Protein AF-A0AAU8LYC3-F1 (afdb_monomer)

Mean predicted aligned error: 10.19 Å

Radius of gyration: 18.53 Å; Cα contacts (8 Å, |Δi|>4): 160; chains: 1; bounding box: 48×52×51 Å

pLDDT: mean 82.6, std 19.79, range [36.53, 98.25]

Foldseek 3Di:
DDDDDDDDPPPPDPPPPDPVPDDQQAQKKKWFDFDPDDATFIFGRWDWDQDPNFIKIKHAGDCLSDPVSPRHRHIDIDGPVGTPDMDMGNHPVSVVVVSVVVVVVVVPPPD

Structure (mmCIF, N/CA/C/O backbone):
data_AF-A0AAU8LYC3-F1
#
_entry.id   AF-A0AAU8LYC3-F1
#
loop_
_atom_site.group_PDB
_atom_site.id
_atom_site.type_symbol
_atom_site.label_atom_id
_atom_site.label_alt_id
_atom_site.label_comp_id
_atom_site.label_asym_id
_atom_site.label_entity_id
_atom_site.label_seq_id
_atom_site.pdbx_PDB_ins_code
_atom_site.Cartn_x
_atom_site.Cartn_y
_atom_site.Cartn_z
_atom_site.occupancy
_atom_site.B_iso_or_equiv
_atom_site.auth_seq_id
_atom_site.auth_comp_id
_atom_site.auth_asym_id
_atom_site.auth_atom_id
_atom_site.pdbx_PDB_model_num
ATOM 1 N N . MET A 1 1 ? -34.270 -41.226 -0.158 1.00 43.16 1 MET A N 1
ATOM 2 C CA . MET A 1 1 ? -34.280 -40.178 0.883 1.00 43.16 1 MET A CA 1
ATOM 3 C C . MET A 1 1 ? -32.883 -40.115 1.464 1.00 43.16 1 MET A C 1
ATOM 5 O O . MET A 1 1 ? -32.517 -41.024 2.192 1.00 43.16 1 MET A O 1
ATOM 9 N N . ILE A 1 2 ? -32.088 -39.129 1.051 1.00 37.72 2 ILE A N 1
ATOM 10 C CA . ILE A 1 2 ? -30.784 -38.836 1.651 1.00 37.72 2 ILE A CA 1
ATOM 11 C C . ILE A 1 2 ? -30.885 -37.408 2.169 1.00 37.72 2 ILE A C 1
ATOM 13 O O . ILE A 1 2 ? -31.295 -36.502 1.445 1.00 37.72 2 ILE A O 1
ATOM 17 N N . ASP A 1 3 ? -30.619 -37.294 3.460 1.00 40.25 3 ASP A N 1
ATOM 18 C CA . ASP A 1 3 ? -30.736 -36.111 4.293 1.00 40.25 3 ASP A CA 1
ATOM 19 C C . ASP A 1 3 ? -29.777 -35.017 3.801 1.00 40.25 3 ASP A C 1
ATOM 21 O O . ASP A 1 3 ? -28.563 -35.212 3.745 1.00 40.25 3 ASP A O 1
ATOM 25 N N . CYS A 1 4 ? -30.333 -33.882 3.376 1.00 36.53 4 CYS A N 1
ATOM 26 C CA . CYS A 1 4 ? -29.593 -32.719 2.895 1.00 36.53 4 CYS A CA 1
ATOM 27 C C . CYS A 1 4 ? -29.717 -31.610 3.943 1.00 36.53 4 CYS A C 1
ATOM 29 O O . C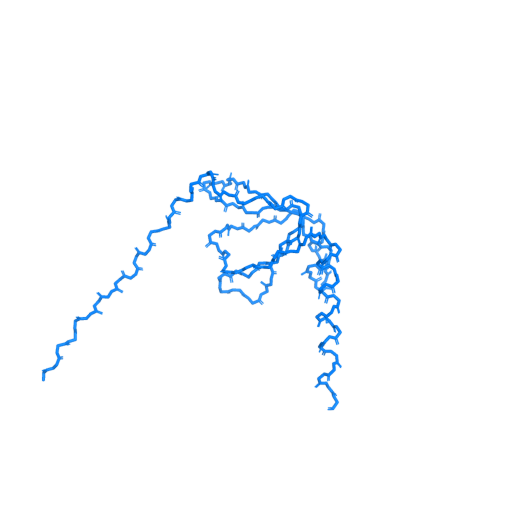YS A 1 4 ? -30.544 -30.705 3.834 1.00 36.53 4 CYS A O 1
ATOM 31 N N . GLN A 1 5 ? -28.920 -31.719 5.002 1.00 49.69 5 GLN A N 1
ATOM 32 C CA . GLN A 1 5 ? -28.807 -30.721 6.062 1.00 49.69 5 GLN A CA 1
ATOM 33 C C . GLN A 1 5 ? -27.329 -30.517 6.393 1.00 49.69 5 GLN A C 1
ATOM 35 O O . GLN A 1 5 ? -26.790 -31.118 7.313 1.00 49.69 5 GLN A O 1
ATOM 40 N N . LEU A 1 6 ? -26.669 -29.618 5.664 1.00 44.75 6 LEU A N 1
ATOM 41 C CA . LEU A 1 6 ? -25.525 -28.893 6.210 1.00 44.75 6 LEU A CA 1
ATOM 42 C C . LEU A 1 6 ? -25.544 -27.456 5.692 1.00 44.75 6 LEU A C 1
ATOM 44 O O . LEU A 1 6 ? -24.886 -27.074 4.730 1.00 44.75 6 LEU A O 1
ATOM 48 N N . LYS A 1 7 ? -26.349 -26.640 6.379 1.00 50.75 7 LYS A N 1
ATOM 49 C CA . LYS A 1 7 ? -26.149 -25.196 6.439 1.00 50.75 7 LYS A CA 1
ATOM 50 C C . LYS A 1 7 ? -24.893 -24.949 7.270 1.00 50.75 7 LYS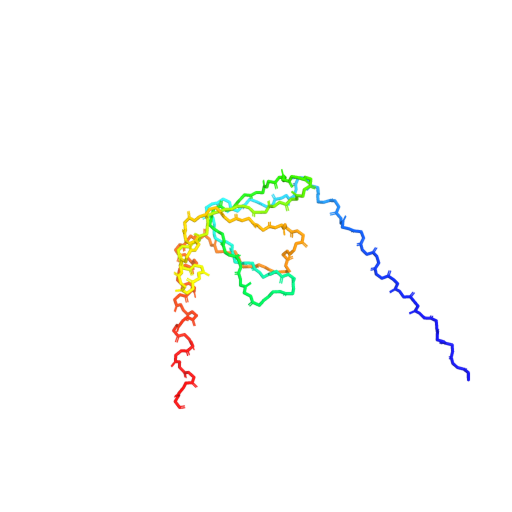 A C 1
ATOM 52 O O . LYS A 1 7 ? -24.916 -25.185 8.473 1.00 50.75 7 LYS A O 1
ATOM 57 N N . GLN A 1 8 ? -23.844 -24.402 6.670 1.00 48.66 8 GLN A N 1
ATOM 58 C CA . GLN A 1 8 ? -22.858 -23.633 7.425 1.00 48.66 8 GLN A CA 1
ATOM 59 C C . GLN A 1 8 ? -22.870 -22.206 6.894 1.00 48.66 8 GLN A C 1
ATOM 61 O O . GLN A 1 8 ? -22.342 -21.894 5.833 1.00 48.66 8 GLN A O 1
ATOM 66 N N . HIS A 1 9 ? -23.567 -21.347 7.636 1.00 40.66 9 HIS A N 1
ATOM 67 C CA . HIS A 1 9 ? -23.410 -19.906 7.538 1.00 40.66 9 HIS A CA 1
ATOM 68 C C . HIS A 1 9 ? -22.003 -19.559 8.034 1.00 40.66 9 HIS A C 1
ATOM 70 O O . HIS A 1 9 ? -21.771 -19.525 9.242 1.00 40.66 9 HIS A O 1
ATOM 76 N N . PHE A 1 10 ? -21.079 -19.259 7.125 1.00 44.75 10 PHE A N 1
ATOM 77 C CA . PHE A 1 10 ? -19.874 -18.511 7.471 1.00 44.75 10 PHE A CA 1
ATOM 78 C C . PHE A 1 10 ? -20.281 -17.066 7.789 1.00 44.75 10 PHE A C 1
ATOM 80 O O . PHE A 1 10 ? -20.297 -16.193 6.929 1.00 44.75 10 PHE A O 1
ATOM 87 N 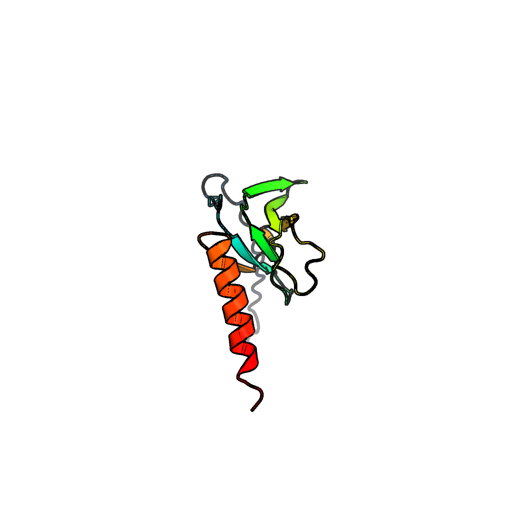N . LYS A 1 11 ? -20.658 -16.812 9.045 1.00 45.03 11 LYS A N 1
ATOM 88 C CA . LYS A 1 11 ? -20.653 -15.464 9.623 1.00 45.03 11 LYS A CA 1
ATOM 89 C C . LYS A 1 11 ? -19.357 -15.303 10.408 1.00 45.03 11 LYS A C 1
ATOM 91 O O . LYS A 1 11 ? -19.350 -15.383 11.632 1.00 45.03 11 LYS A O 1
ATOM 96 N N . GLY A 1 12 ? -18.254 -15.116 9.688 1.00 39.34 12 GLY A N 1
ATOM 97 C CA . GLY A 1 12 ? -17.044 -14.576 10.292 1.00 39.34 12 GLY A CA 1
ATOM 98 C C . GLY A 1 12 ? -17.323 -13.127 10.677 1.00 39.34 12 GLY A C 1
ATOM 99 O O . GLY A 1 12 ? -17.454 -12.273 9.808 1.00 39.34 12 GLY A O 1
ATOM 100 N N . SER A 1 13 ? -17.490 -12.852 11.971 1.00 50.06 13 SER A N 1
ATOM 101 C CA . SER A 1 13 ? -17.413 -11.479 12.476 1.00 50.06 13 SER A CA 1
ATOM 102 C C . SER A 1 13 ? -16.009 -10.953 12.172 1.00 50.06 13 SER A C 1
ATOM 104 O O . SER A 1 13 ? -15.058 -11.693 12.440 1.00 50.06 13 SER A O 1
ATOM 106 N N . PRO A 1 14 ? -15.834 -9.717 11.666 1.00 51.56 14 PRO A N 1
ATOM 107 C CA . PRO A 1 14 ? -14.503 -9.148 11.520 1.00 51.56 14 PRO A CA 1
ATOM 108 C C . PRO A 1 14 ? -13.853 -9.137 12.904 1.00 51.56 14 PRO A C 1
ATOM 110 O O . PRO A 1 14 ? -14.373 -8.540 13.853 1.00 51.56 14 PRO A O 1
ATOM 113 N N . SER A 1 15 ? -12.769 -9.897 13.055 1.00 55.25 15 SER A N 1
ATOM 114 C CA . SER A 1 15 ? -12.009 -9.947 14.295 1.00 55.25 15 SER A CA 1
ATOM 115 C C . SER A 1 15 ? -11.469 -8.551 14.567 1.00 55.25 15 SER A C 1
ATOM 117 O O . SER A 1 15 ? -10.776 -7.970 13.733 1.00 55.25 15 SER A O 1
A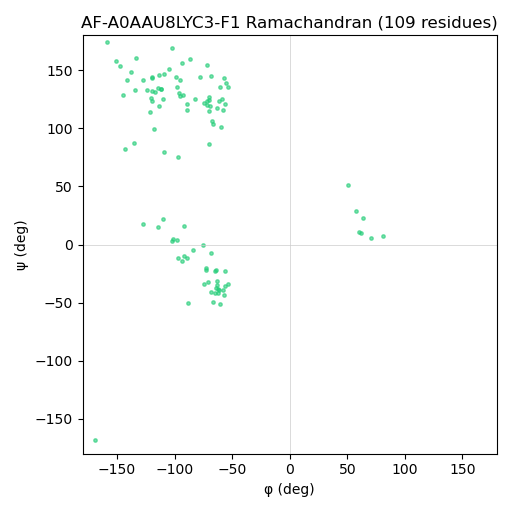TOM 119 N N . LYS A 1 16 ? -11.797 -8.007 15.737 1.00 52.56 16 LYS A N 1
ATOM 120 C CA . LYS A 1 16 ? -11.268 -6.737 16.229 1.00 52.56 16 LYS A CA 1
ATOM 121 C C . LYS A 1 16 ? -9.743 -6.882 16.330 1.00 52.56 16 LYS A C 1
ATOM 123 O O . LYS A 1 16 ? -9.263 -7.540 17.248 1.00 52.56 16 LYS A O 1
ATOM 128 N N . MET A 1 17 ? -9.000 -6.344 15.359 1.00 57.16 17 MET A N 1
ATOM 129 C CA . MET A 1 17 ? -7.534 -6.338 15.387 1.00 57.16 17 MET A CA 1
ATOM 130 C C . MET A 1 17 ? -7.079 -5.653 16.674 1.00 57.16 17 MET A C 1
ATOM 132 O O . MET A 1 17 ? -7.450 -4.508 16.949 1.00 57.16 17 MET A O 1
ATOM 136 N N . ASN A 1 18 ? -6.320 -6.379 17.490 1.00 57.53 18 ASN A N 1
ATOM 137 C CA . ASN A 1 18 ? -5.756 -5.837 18.712 1.00 57.53 18 ASN A CA 1
ATOM 138 C C . ASN A 1 18 ? -4.661 -4.838 18.307 1.00 57.53 18 ASN A C 1
ATOM 140 O O . ASN A 1 18 ? -3.799 -5.180 17.497 1.00 57.53 18 ASN A O 1
ATOM 144 N N . LYS A 1 19 ? -4.716 -3.599 18.817 1.00 55.53 19 LYS A N 1
ATOM 145 C CA . LYS A 1 19 ? -3.798 -2.514 18.409 1.00 55.53 19 LYS A CA 1
ATOM 146 C C . LYS A 1 19 ? -2.318 -2.876 18.600 1.00 55.53 19 LYS A C 1
ATOM 148 O O . LYS A 1 19 ? -1.476 -2.332 17.900 1.00 55.53 19 LYS A O 1
ATOM 153 N N . ASP A 1 20 ? -2.036 -3.830 19.482 1.00 60.19 20 ASP A N 1
ATOM 154 C CA . ASP A 1 20 ? -0.691 -4.275 19.853 1.00 60.19 20 ASP A CA 1
ATOM 155 C C . ASP A 1 20 ? 0.002 -5.165 18.797 1.00 60.19 20 ASP A C 1
ATOM 157 O O . ASP A 1 20 ? 1.134 -5.588 19.012 1.00 60.19 20 ASP A O 1
ATOM 161 N N . PHE A 1 21 ? -0.648 -5.460 17.661 1.00 71.88 21 PHE A N 1
ATOM 162 C CA . PHE A 1 21 ? -0.100 -6.327 16.601 1.00 71.88 21 PHE A CA 1
ATOM 163 C C . PHE A 1 21 ? -0.118 -5.698 15.203 1.00 71.88 21 PHE A C 1
ATOM 165 O O . PHE A 1 21 ? -0.023 -6.413 14.206 1.00 71.88 21 PHE A O 1
ATOM 172 N N . ILE A 1 22 ? -0.258 -4.375 15.102 1.00 82.19 22 ILE A N 1
ATOM 173 C CA . ILE A 1 22 ? -0.164 -3.712 13.801 1.00 82.19 22 ILE A CA 1
ATOM 174 C C . ILE A 1 22 ? 1.316 -3.676 13.378 1.00 82.19 22 ILE A C 1
ATOM 176 O O . ILE A 1 22 ? 2.137 -3.150 14.131 1.00 82.19 22 ILE A O 1
ATOM 180 N N . PRO A 1 23 ? 1.678 -4.246 12.214 1.00 87.06 23 PRO A N 1
ATOM 181 C CA . PRO A 1 23 ? 3.055 -4.233 11.743 1.00 87.06 23 PRO A CA 1
ATOM 182 C C . PRO A 1 23 ? 3.495 -2.815 11.365 1.00 87.06 23 PRO A C 1
ATOM 184 O O . PRO A 1 23 ? 2.710 -2.026 10.841 1.00 87.06 23 PRO A O 1
ATOM 187 N N . ASP A 1 24 ? 4.767 -2.512 11.614 1.00 92.31 24 ASP A N 1
ATOM 188 C CA . ASP A 1 24 ? 5.401 -1.273 11.171 1.00 92.31 24 ASP A CA 1
ATOM 189 C C . ASP A 1 24 ? 6.005 -1.467 9.775 1.00 92.31 24 ASP A C 1
ATOM 191 O O . ASP A 1 24 ? 6.858 -2.336 9.555 1.00 92.31 24 ASP A O 1
ATOM 195 N N . PHE A 1 25 ? 5.542 -0.657 8.829 1.00 96.12 25 PHE A N 1
ATOM 196 C CA . PHE A 1 25 ? 5.976 -0.671 7.438 1.00 96.12 25 PHE A CA 1
ATOM 197 C C . PHE A 1 25 ? 6.697 0.620 7.029 1.00 96.12 25 PHE A C 1
ATOM 199 O O . PHE A 1 25 ? 6.935 0.831 5.842 1.00 96.12 25 PHE A O 1
ATOM 206 N N . SER A 1 26 ? 7.110 1.444 7.993 1.00 96.31 26 SER A N 1
ATOM 207 C CA . SER A 1 26 ? 7.848 2.681 7.730 1.00 96.31 26 SER A CA 1
ATOM 208 C C . SER A 1 26 ? 9.089 2.427 6.856 1.00 96.31 26 SER A C 1
ATOM 210 O O . SER A 1 26 ? 9.831 1.457 7.054 1.00 96.31 26 SER A O 1
ATOM 212 N N . GLY A 1 27 ? 9.303 3.291 5.862 1.00 96.88 27 GLY A N 1
ATOM 213 C CA . GLY A 1 27 ? 10.384 3.224 4.873 1.00 96.88 27 GLY A CA 1
ATOM 214 C C . GLY A 1 27 ? 10.272 2.095 3.842 1.00 96.88 27 GLY A C 1
ATOM 215 O O . GLY A 1 27 ? 11.206 1.880 3.071 1.00 96.88 27 GLY A O 1
ATOM 216 N N . LYS A 1 28 ? 9.168 1.340 3.834 1.00 98.19 28 LYS A N 1
ATOM 217 C CA . LYS A 1 28 ? 8.930 0.223 2.907 1.00 98.19 28 LYS A CA 1
ATOM 218 C C . LYS A 1 28 ? 7.977 0.630 1.796 1.00 98.19 28 LYS A C 1
ATOM 220 O O . LYS A 1 28 ? 7.328 1.669 1.866 1.00 98.19 28 LYS A O 1
ATOM 225 N N . CYS A 1 29 ? 7.861 -0.225 0.788 1.00 98.00 29 CYS A N 1
ATOM 226 C CA . CYS A 1 29 ? 6.796 -0.129 -0.200 1.00 98.00 29 CYS A CA 1
ATOM 227 C C . CYS A 1 29 ? 5.933 -1.388 -0.118 1.00 98.00 29 CYS A C 1
ATOM 229 O O . CYS A 1 29 ? 6.466 -2.495 -0.085 1.00 98.00 29 CYS A O 1
ATOM 231 N N . ILE A 1 30 ? 4.617 -1.239 -0.055 1.00 97.94 30 ILE A N 1
ATOM 232 C CA . ILE A 1 30 ? 3.663 -2.349 -0.052 1.00 97.94 30 ILE A CA 1
ATOM 233 C C . ILE A 1 30 ? 2.875 -2.323 -1.356 1.00 97.94 30 ILE A C 1
ATOM 235 O O . ILE A 1 30 ? 2.413 -1.261 -1.761 1.00 97.94 30 ILE A O 1
ATOM 239 N N . SER A 1 31 ? 2.726 -3.482 -1.989 1.00 97.00 31 SER A N 1
ATOM 240 C CA . SER A 1 31 ? 1.810 -3.696 -3.108 1.00 97.00 31 SER A CA 1
ATOM 241 C C . SER A 1 31 ? 0.664 -4.578 -2.648 1.00 97.00 31 SER A C 1
ATOM 243 O O . SER A 1 31 ? 0.911 -5.640 -2.074 1.00 97.00 31 SER A O 1
ATOM 245 N N . MET A 1 32 ? -0.577 -4.123 -2.816 1.00 97.31 32 MET A N 1
ATOM 246 C CA . MET A 1 32 ? -1.758 -4.767 -2.233 1.00 97.31 32 MET A CA 1
ATOM 247 C C . MET A 1 32 ? -2.779 -5.132 -3.300 1.00 97.31 32 MET A C 1
ATOM 249 O O . MET A 1 32 ? -3.177 -4.283 -4.090 1.00 97.31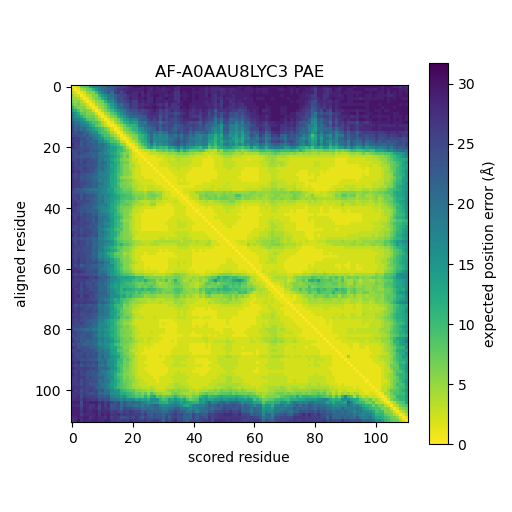 32 MET A O 1
ATOM 253 N N . MET A 1 33 ? -3.292 -6.358 -3.245 1.00 96.75 33 MET A N 1
ATOM 254 C CA . MET A 1 33 ? -4.469 -6.761 -4.010 1.00 96.75 33 MET A CA 1
ATOM 255 C C . MET A 1 33 ? -5.711 -6.643 -3.134 1.00 96.75 33 MET A C 1
ATOM 257 O O . MET A 1 33 ? -5.739 -7.152 -2.007 1.00 96.75 33 MET A O 1
ATOM 261 N N . LEU A 1 34 ? -6.753 -5.984 -3.641 1.00 96.25 34 LEU A N 1
ATOM 262 C CA . LEU A 1 34 ? -8.014 -5.843 -2.913 1.00 96.25 34 LEU A CA 1
ATOM 263 C C . LEU A 1 34 ? -9.004 -6.943 -3.295 1.00 96.25 34 LEU A C 1
ATOM 265 O O . LEU A 1 34 ? -8.944 -7.541 -4.369 1.00 96.25 34 LEU A O 1
ATOM 269 N N . ILE A 1 35 ? -9.936 -7.218 -2.387 1.00 95.62 35 ILE A N 1
ATOM 270 C CA . ILE A 1 35 ? -11.048 -8.135 -2.642 1.00 95.62 35 ILE A CA 1
ATOM 271 C C . ILE A 1 35 ? -11.856 -7.624 -3.848 1.00 95.62 35 ILE A C 1
ATOM 273 O O . ILE A 1 35 ? -12.350 -6.495 -3.827 1.00 95.62 35 ILE A O 1
ATOM 277 N N . ASP A 1 36 ? -12.028 -8.484 -4.852 1.00 93.06 36 ASP A N 1
ATOM 278 C CA . ASP A 1 36 ? -12.762 -8.226 -6.101 1.00 93.06 36 ASP A CA 1
ATOM 279 C C . ASP A 1 36 ? -12.164 -7.130 -7.008 1.00 93.06 36 ASP A C 1
ATOM 281 O O . ASP A 1 36 ? -12.876 -6.565 -7.836 1.00 93.06 36 ASP A O 1
ATOM 285 N N . GLU A 1 37 ? -10.867 -6.829 -6.879 1.00 90.75 37 GLU A N 1
ATOM 286 C CA . GLU A 1 37 ? -10.161 -5.894 -7.767 1.00 90.75 37 GLU A CA 1
ATOM 287 C C . GLU A 1 37 ? -9.006 -6.583 -8.505 1.00 90.75 37 GLU A C 1
ATOM 289 O O . GLU A 1 37 ? -8.336 -7.469 -7.970 1.00 90.75 37 GLU A O 1
ATOM 294 N N . GLU A 1 38 ? -8.790 -6.180 -9.759 1.00 87.75 38 GLU A N 1
ATOM 295 C CA . GLU A 1 38 ? -7.775 -6.765 -10.649 1.00 87.75 38 GLU A CA 1
ATOM 296 C C . GLU A 1 38 ? -6.439 -6.013 -10.619 1.00 87.75 38 GLU A C 1
ATOM 298 O O . GLU A 1 38 ? -5.430 -6.535 -11.088 1.00 87.75 38 GLU A O 1
ATOM 303 N N . HIS A 1 39 ? -6.416 -4.805 -10.055 1.00 89.06 39 HIS A N 1
ATOM 304 C CA . HIS A 1 39 ? -5.229 -3.957 -10.001 1.00 89.06 39 HIS A CA 1
ATOM 305 C C . HIS A 1 39 ? -4.671 -3.866 -8.584 1.00 89.06 39 HIS A C 1
ATOM 307 O O . HIS A 1 39 ? -5.422 -3.888 -7.602 1.00 89.06 39 HIS A O 1
ATOM 313 N N . SER A 1 40 ? -3.347 -3.751 -8.496 1.00 92.12 40 SER A N 1
ATOM 314 C CA . SER A 1 40 ? -2.664 -3.483 -7.241 1.00 92.12 40 SER A CA 1
ATOM 315 C C . SER A 1 40 ? -2.898 -2.047 -6.779 1.00 92.12 40 SER A C 1
ATOM 317 O O . SER A 1 40 ? -3.157 -1.135 -7.567 1.00 92.12 40 SER A O 1
ATOM 319 N N . HIS A 1 41 ? -2.790 -1.858 -5.468 1.00 95.19 41 HIS A N 1
ATOM 320 C CA . HIS A 1 41 ? -2.750 -0.560 -4.813 1.00 95.19 41 HIS A CA 1
ATOM 321 C C . HIS A 1 41 ? -1.454 -0.469 -4.028 1.00 95.19 41 HIS A C 1
ATOM 323 O O . HIS A 1 41 ? -1.255 -1.205 -3.057 1.00 95.19 41 HIS A O 1
ATOM 329 N N . ASP A 1 42 ? -0.580 0.432 -4.459 1.00 96.69 42 ASP A N 1
ATOM 330 C CA . ASP A 1 42 ? 0.800 0.475 -3.992 1.00 96.69 42 ASP A CA 1
ATOM 331 C C . ASP A 1 42 ? 1.051 1.727 -3.150 1.00 96.69 42 ASP A C 1
ATOM 333 O O . ASP A 1 42 ? 0.645 2.832 -3.519 1.00 96.69 42 ASP A O 1
ATOM 337 N N . LEU A 1 43 ? 1.710 1.560 -2.001 1.00 97.94 43 LEU A N 1
ATOM 338 C CA . LEU A 1 43 ? 2.019 2.645 -1.067 1.00 97.94 43 LEU A CA 1
ATOM 339 C C . LEU A 1 43 ? 3.471 2.562 -0.593 1.00 97.94 43 LEU A C 1
ATOM 341 O O . LEU A 1 43 ? 3.930 1.510 -0.150 1.00 97.94 43 LEU A O 1
ATOM 345 N N . HIS A 1 44 ? 4.164 3.693 -0.613 1.00 98.19 44 HIS A N 1
ATOM 346 C CA . HIS A 1 44 ? 5.465 3.912 0.003 1.00 98.19 44 HIS A CA 1
ATOM 347 C C . HIS A 1 44 ? 5.322 4.620 1.356 1.00 98.19 44 HIS A C 1
ATOM 349 O O . HIS A 1 44 ? 4.460 5.484 1.528 1.00 98.19 44 HIS A O 1
ATOM 355 N N . ASP A 1 45 ? 6.191 4.240 2.293 1.00 97.62 45 ASP A N 1
ATOM 356 C CA . ASP A 1 45 ? 6.207 4.680 3.689 1.00 97.62 45 ASP A CA 1
ATOM 357 C C . ASP A 1 45 ? 4.836 4.556 4.388 1.00 97.62 45 ASP A C 1
ATOM 359 O O . ASP A 1 45 ? 4.318 5.535 4.933 1.00 97.62 45 ASP A O 1
ATOM 363 N N . PRO A 1 46 ? 4.177 3.377 4.320 1.00 97.88 46 PRO A N 1
ATOM 364 C CA . PRO A 1 46 ? 2.817 3.271 4.796 1.00 97.88 46 PRO A CA 1
ATOM 365 C C . PRO A 1 46 ? 2.726 3.175 6.321 1.00 97.88 46 PRO A C 1
ATOM 367 O O . PRO A 1 46 ? 3.506 2.490 6.985 1.00 97.88 46 PRO A O 1
ATOM 370 N N . TYR A 1 47 ? 1.678 3.784 6.862 1.00 97.06 47 TYR A N 1
ATOM 371 C CA . TYR A 1 47 ? 1.308 3.732 8.268 1.00 97.06 47 TYR A CA 1
ATOM 372 C C . TYR A 1 47 ? -0.191 3.459 8.426 1.00 97.06 47 TYR A C 1
ATOM 374 O O . TYR A 1 47 ? -0.990 3.634 7.505 1.00 97.06 47 TYR A O 1
ATOM 382 N N . PHE A 1 48 ? -0.587 3.001 9.611 1.00 96.69 48 PHE A N 1
ATOM 383 C CA . PHE A 1 48 ? -1.979 2.672 9.905 1.00 96.69 48 PHE A CA 1
ATOM 384 C C . PHE A 1 48 ? -2.689 3.805 10.647 1.00 96.69 48 PHE A C 1
ATOM 386 O O . PHE A 1 48 ? -2.179 4.330 11.636 1.00 96.69 48 PHE A O 1
ATOM 393 N N . GLU A 1 49 ? -3.911 4.124 10.226 1.00 95.62 49 GLU A N 1
ATOM 394 C CA . GLU A 1 49 ? -4.723 5.192 10.810 1.00 95.62 49 GLU A CA 1
ATOM 395 C C . GLU A 1 49 ? -6.202 4.792 10.879 1.00 95.62 49 GLU A C 1
ATOM 397 O O . GLU A 1 49 ? -6.740 4.156 9.974 1.00 95.62 49 GLU A O 1
ATOM 402 N N . TYR A 1 50 ? -6.893 5.173 11.957 1.00 95.31 50 TYR A N 1
ATOM 403 C CA . TYR A 1 50 ? -8.347 5.026 12.035 1.00 95.31 50 TYR A CA 1
ATOM 404 C C . TYR A 1 50 ? -9.039 6.273 11.482 1.00 95.31 50 TYR A C 1
ATOM 406 O O . TYR A 1 50 ? -8.984 7.332 12.104 1.00 95.31 50 TYR A O 1
ATOM 414 N N . GLN A 1 51 ? -9.780 6.119 10.385 1.00 95.81 51 GLN A N 1
ATOM 415 C CA . GLN A 1 51 ? -10.592 7.176 9.780 1.00 95.81 51 GLN A CA 1
ATOM 416 C C . GLN A 1 51 ? -12.058 6.750 9.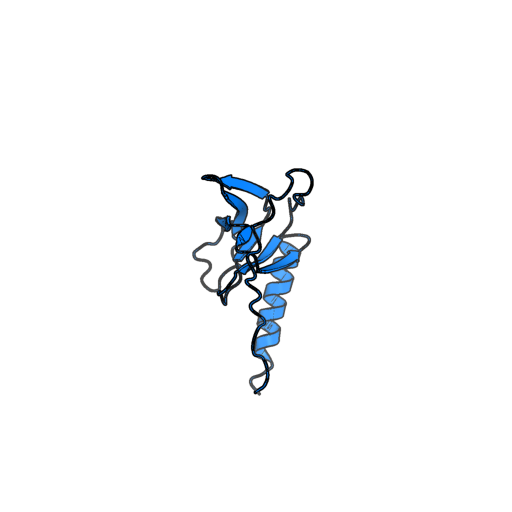745 1.00 95.81 51 GLN A C 1
ATOM 418 O O . GLN A 1 51 ? -12.398 5.664 9.276 1.00 95.81 51 GLN A O 1
ATOM 423 N N . GLY A 1 52 ? -12.946 7.576 10.303 1.00 94.19 52 GLY A N 1
ATOM 424 C CA . GLY A 1 52 ? -14.387 7.289 10.310 1.00 94.19 52 GLY A CA 1
ATOM 425 C C . GLY A 1 52 ? -14.768 5.958 10.978 1.00 94.19 52 GLY A C 1
ATOM 426 O O . GLY A 1 52 ? -15.751 5.337 10.588 1.00 94.19 52 GLY A O 1
ATOM 427 N N . GLY A 1 53 ? -13.983 5.487 11.955 1.00 93.94 53 GLY A N 1
ATOM 428 C CA . GLY A 1 53 ? -14.216 4.205 12.634 1.00 93.94 53 GLY A CA 1
ATOM 429 C C . GLY A 1 53 ? -13.707 2.970 11.882 1.00 93.94 53 GLY A C 1
ATOM 430 O O . GLY A 1 53 ? -13.951 1.851 12.331 1.00 93.94 53 GLY A O 1
ATOM 431 N N . ARG A 1 54 ? -12.975 3.154 10.779 1.00 95.94 54 ARG A N 1
ATOM 432 C CA . ARG A 1 54 ? -12.382 2.084 9.971 1.00 95.94 54 ARG A CA 1
ATOM 433 C C . ARG A 1 54 ? -10.862 2.226 9.933 1.00 95.94 54 ARG A C 1
ATOM 435 O O . ARG A 1 54 ? -10.350 3.340 9.940 1.00 95.94 54 ARG A O 1
ATOM 442 N N . LEU A 1 55 ? -10.151 1.100 9.941 1.00 95.06 55 LEU A N 1
ATOM 443 C CA . LEU A 1 55 ? -8.692 1.075 9.858 1.00 95.06 55 LEU A CA 1
ATOM 444 C C . LEU A 1 55 ? -8.259 1.187 8.394 1.00 95.06 55 LEU A C 1
ATOM 446 O O . LEU A 1 55 ? -8.669 0.370 7.568 1.00 95.06 55 LEU A O 1
ATOM 450 N N . PHE A 1 56 ? -7.415 2.165 8.101 1.00 97.56 56 PHE A N 1
ATOM 451 C CA . PHE A 1 56 ? -6.771 2.353 6.811 1.00 97.56 56 PHE A CA 1
ATOM 452 C C . PHE A 1 56 ? -5.267 2.143 6.944 1.00 97.56 56 PHE A C 1
ATOM 454 O O . PHE A 1 56 ? -4.680 2.473 7.974 1.00 97.56 56 PHE A O 1
ATOM 461 N N . ILE A 1 57 ? -4.664 1.603 5.892 1.00 97.81 57 ILE A N 1
ATOM 462 C CA . ILE A 1 57 ? -3.241 1.755 5.612 1.00 97.81 57 ILE A CA 1
ATOM 463 C C . ILE A 1 57 ? -3.098 2.919 4.630 1.00 97.81 57 ILE A C 1
ATOM 465 O O . ILE A 1 57 ? -3.807 2.982 3.624 1.00 97.81 57 ILE A O 1
ATOM 469 N N . ILE A 1 58 ? -2.248 3.878 4.973 1.00 98.25 58 ILE A N 1
ATOM 470 C CA . ILE A 1 58 ? -2.091 5.159 4.283 1.00 98.25 58 ILE A CA 1
ATOM 471 C C . ILE A 1 58 ? -0.621 5.334 3.958 1.00 98.25 58 ILE A C 1
ATOM 473 O O . ILE A 1 58 ? 0.218 4.983 4.776 1.00 98.25 58 ILE A O 1
ATOM 477 N N . GLY A 1 59 ? -0.305 5.881 2.793 1.00 97.94 59 GLY A N 1
ATOM 478 C CA . GLY A 1 59 ? 1.068 6.174 2.398 1.00 97.94 59 GLY A CA 1
ATOM 479 C C . GLY A 1 59 ? 1.109 7.031 1.143 1.00 97.94 59 GLY A C 1
ATOM 480 O O . GLY A 1 59 ? 0.090 7.570 0.705 1.00 97.94 59 GLY A O 1
ATOM 481 N N . ILE A 1 60 ? 2.291 7.152 0.556 1.00 98.12 60 ILE A N 1
ATOM 482 C CA . ILE A 1 60 ? 2.500 7.889 -0.691 1.00 98.12 60 ILE A CA 1
ATOM 483 C C . ILE A 1 60 ? 2.393 6.909 -1.853 1.00 98.12 60 ILE A C 1
ATOM 485 O O . ILE A 1 60 ? 3.076 5.892 -1.854 1.00 98.12 60 ILE A O 1
ATOM 489 N N . ILE A 1 61 ? 1.577 7.206 -2.858 1.00 97.44 61 ILE A N 1
ATOM 490 C CA . ILE A 1 61 ? 1.495 6.395 -4.076 1.00 97.44 61 ILE A CA 1
ATOM 491 C C . ILE A 1 61 ? 2.803 6.574 -4.868 1.00 97.44 61 ILE A C 1
ATOM 493 O O . ILE A 1 61 ? 3.106 7.707 -5.262 1.00 97.44 61 ILE A O 1
ATOM 497 N N . PRO A 1 62 ? 3.590 5.508 -5.117 1.00 94.94 62 PRO A N 1
ATOM 498 C CA . PRO A 1 62 ? 4.787 5.599 -5.951 1.00 94.94 62 PRO A CA 1
ATOM 499 C C . PRO A 1 62 ? 4.455 6.128 -7.354 1.00 94.94 62 PRO A C 1
ATOM 501 O O . PRO A 1 62 ? 3.430 5.756 -7.921 1.00 94.94 62 PRO A O 1
ATOM 504 N N . GLU A 1 63 ? 5.322 6.947 -7.962 1.00 88.62 63 GLU A N 1
ATOM 505 C CA . GLU A 1 63 ? 5.096 7.460 -9.332 1.00 88.62 63 GLU A CA 1
ATOM 506 C C . GLU A 1 63 ? 4.843 6.340 -10.354 1.00 88.62 63 GLU A C 1
ATOM 508 O O . GLU A 1 63 ? 4.022 6.503 -11.253 1.00 88.62 63 GLU A O 1
ATOM 513 N N . MET A 1 64 ? 5.489 5.184 -10.170 1.00 82.94 64 MET A N 1
ATOM 514 C CA . MET A 1 64 ? 5.363 4.016 -11.050 1.00 82.94 64 MET A CA 1
ATOM 515 C C . MET A 1 64 ? 4.271 3.021 -10.621 1.00 82.94 64 MET A C 1
ATOM 517 O O . MET A 1 64 ? 4.279 1.876 -11.055 1.00 82.94 64 MET A O 1
ATOM 521 N N . ALA A 1 65 ? 3.345 3.410 -9.738 1.00 81.38 65 ALA A N 1
ATOM 522 C CA . ALA A 1 65 ? 2.233 2.544 -9.322 1.00 81.38 65 ALA A CA 1
ATOM 523 C C . ALA A 1 65 ? 1.163 2.360 -10.409 1.00 81.38 65 ALA A C 1
ATOM 525 O O . ALA A 1 65 ? 0.372 1.426 -10.370 1.00 81.38 65 ALA A O 1
ATOM 526 N N . THR A 1 66 ? 1.102 3.262 -11.391 1.00 80.25 66 THR A N 1
ATOM 527 C CA . THR A 1 66 ? 0.161 3.151 -12.511 1.00 80.25 66 THR A CA 1
ATOM 528 C C . THR A 1 66 ? 0.855 3.522 -13.810 1.00 80.25 66 THR A C 1
ATOM 530 O O . THR A 1 66 ? 1.697 4.415 -13.825 1.00 80.25 66 THR A O 1
ATOM 533 N N . VAL A 1 67 ? 0.436 2.906 -14.918 1.00 77.25 67 VAL A N 1
ATOM 534 C CA . VAL A 1 67 ? 0.993 3.174 -16.259 1.00 77.25 67 VAL A CA 1
ATOM 535 C C . VAL A 1 67 ? 0.908 4.659 -16.637 1.00 77.25 67 VAL A C 1
ATOM 537 O O . VAL A 1 67 ? 1.793 5.189 -17.298 1.00 77.25 67 VAL A O 1
ATOM 540 N N . SER A 1 68 ? -0.159 5.350 -16.226 1.00 79.56 68 SER A N 1
ATOM 541 C CA . SER A 1 68 ? -0.346 6.776 -16.522 1.00 79.56 68 SER A CA 1
ATOM 542 C C . SER A 1 68 ? 0.261 7.715 -15.479 1.00 79.56 68 SER A C 1
ATOM 544 O O . SER A 1 68 ? 0.310 8.919 -15.722 1.00 79.56 68 SER A O 1
ATOM 546 N N . GLY A 1 69 ? 0.671 7.205 -14.313 1.00 83.62 69 GLY A N 1
ATOM 547 C CA . GLY A 1 69 ? 1.237 7.997 -13.218 1.00 83.62 69 GLY A CA 1
ATOM 548 C C . GLY A 1 69 ? 0.294 9.050 -12.617 1.00 83.62 69 GLY A C 1
ATOM 549 O O . GLY A 1 69 ? 0.737 9.883 -11.832 1.00 83.62 69 GLY A O 1
ATOM 550 N N . TRP A 1 70 ? -0.998 9.058 -12.964 1.00 85.88 70 TRP A N 1
ATOM 551 C CA . TRP A 1 70 ? -1.908 10.172 -12.646 1.00 85.88 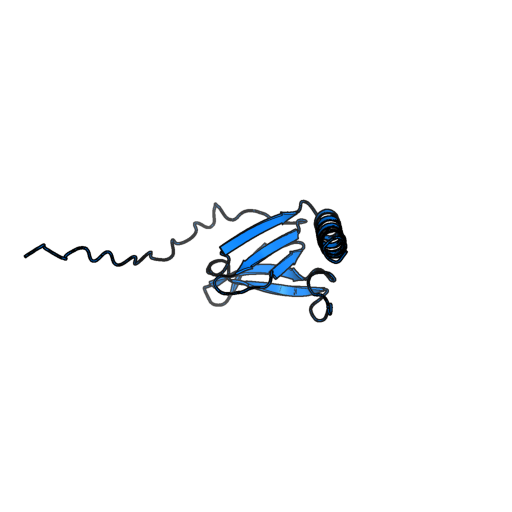70 TRP A CA 1
ATOM 552 C C . TRP A 1 70 ? -2.145 10.389 -11.140 1.00 85.88 70 TRP A C 1
ATOM 554 O O . TRP A 1 70 ? -2.512 11.489 -10.728 1.00 85.88 70 TRP A O 1
ATOM 564 N N . THR A 1 71 ? -1.919 9.359 -10.323 1.00 92.00 71 THR A N 1
ATOM 565 C CA . THR A 1 71 ? -1.973 9.396 -8.851 1.00 92.00 71 THR A CA 1
ATOM 566 C C . THR A 1 71 ? -0.596 9.446 -8.188 1.00 92.00 71 THR A C 1
ATOM 568 O O . THR A 1 71 ? -0.517 9.438 -6.960 1.00 92.00 71 THR A O 1
ATOM 571 N N . GLY A 1 72 ? 0.488 9.510 -8.963 1.00 93.62 72 GLY A N 1
ATOM 572 C CA . GLY A 1 72 ? 1.854 9.516 -8.448 1.00 93.62 72 GLY A CA 1
ATOM 573 C C . GLY A 1 72 ? 2.099 10.641 -7.439 1.00 93.62 72 GLY A C 1
ATOM 574 O O . GLY A 1 72 ? 1.623 11.770 -7.599 1.00 93.62 72 GLY A O 1
ATOM 575 N N . ASN A 1 73 ? 2.837 10.318 -6.375 1.00 95.19 73 ASN A N 1
ATOM 576 C CA . ASN A 1 73 ? 3.171 11.199 -5.251 1.00 95.19 73 ASN A CA 1
ATOM 577 C C . ASN A 1 73 ? 1.973 11.747 -4.458 1.00 95.19 73 ASN A C 1
ATOM 579 O O . ASN A 1 73 ? 2.148 12.642 -3.629 1.00 95.19 73 ASN A O 1
ATOM 583 N N . GLN A 1 74 ? 0.759 11.242 -4.689 1.00 97.00 74 GLN A N 1
ATOM 584 C CA . GLN A 1 74 ? -0.402 11.597 -3.875 1.00 97.00 74 GLN A CA 1
ATOM 585 C C . GLN A 1 74 ? -0.499 10.702 -2.641 1.00 97.00 74 GLN A C 1
ATOM 587 O O . GLN A 1 74 ? 0.053 9.602 -2.601 1.00 97.00 74 GLN A O 1
ATOM 592 N N . ILE A 1 75 ? -1.235 11.165 -1.631 1.00 97.38 75 ILE A N 1
ATOM 593 C CA . ILE A 1 75 ? -1.595 10.326 -0.488 1.00 97.38 75 ILE A CA 1
ATOM 594 C C . ILE A 1 75 ? -2.641 9.312 -0.954 1.00 97.38 75 ILE A C 1
ATOM 596 O O . ILE A 1 75 ? -3.726 9.688 -1.401 1.00 97.38 75 ILE A O 1
ATOM 600 N N . GLY A 1 76 ? -2.308 8.033 -0.831 1.00 96.75 76 GLY A N 1
ATOM 601 C CA . GLY A 1 76 ? -3.213 6.916 -1.062 1.00 96.75 76 GLY A CA 1
ATOM 602 C C . GLY A 1 76 ? -3.656 6.296 0.255 1.00 96.75 76 GLY A C 1
ATOM 603 O O . GLY A 1 76 ? -2.930 6.322 1.249 1.00 96.75 76 GLY A O 1
ATOM 604 N N . GLY A 1 77 ? -4.858 5.726 0.264 1.00 96.88 77 GLY A N 1
ATOM 605 C CA . GLY A 1 77 ? -5.410 5.059 1.434 1.00 96.88 77 GLY A CA 1
ATOM 606 C C . GLY A 1 77 ? -6.239 3.852 1.035 1.00 96.88 77 GLY A C 1
ATOM 607 O O . GLY A 1 77 ? -7.150 3.959 0.215 1.00 96.88 77 GLY A O 1
ATOM 608 N N . VAL A 1 78 ? -5.950 2.714 1.655 1.00 97.19 78 VAL A N 1
ATOM 609 C CA . VAL A 1 78 ? -6.698 1.470 1.479 1.00 97.19 78 VAL A CA 1
ATOM 610 C C . VAL A 1 78 ? -7.271 1.065 2.822 1.00 97.19 78 VAL A C 1
ATOM 612 O O . VAL A 1 78 ? -6.581 1.046 3.839 1.00 97.19 78 VAL A O 1
ATOM 615 N N . ALA A 1 79 ? -8.552 0.721 2.845 1.00 96.81 79 ALA A N 1
ATOM 616 C CA . ALA A 1 79 ? -9.131 0.152 4.044 1.00 96.81 79 ALA A CA 1
ATOM 617 C C . ALA A 1 79 ? -8.587 -1.261 4.278 1.00 96.81 79 ALA A C 1
ATOM 619 O O . ALA A 1 79 ? -8.710 -2.126 3.414 1.00 96.81 79 ALA A O 1
ATOM 620 N N . TRP A 1 80 ? -8.003 -1.503 5.450 1.00 95.94 80 TRP A N 1
ATOM 621 C CA . TRP A 1 80 ? -7.219 -2.716 5.695 1.00 95.94 80 TRP A CA 1
ATOM 622 C C . TRP A 1 80 ? -8.043 -4.005 5.589 1.00 95.94 80 TRP A C 1
ATOM 624 O O . TRP A 1 80 ? -7.555 -5.029 5.128 1.00 95.94 80 TRP A O 1
ATOM 634 N N . ASP A 1 81 ? -9.326 -3.944 5.940 1.00 95.19 81 ASP A N 1
ATOM 635 C CA . ASP A 1 81 ? -10.265 -5.062 5.816 1.00 95.19 81 ASP A CA 1
ATOM 636 C C . ASP A 1 81 ? -10.610 -5.440 4.361 1.00 95.19 81 ASP A C 1
ATOM 638 O O . ASP A 1 81 ? -11.290 -6.440 4.139 1.00 95.19 81 ASP A O 1
ATOM 642 N N . ARG A 1 82 ? -10.162 -4.658 3.368 1.00 96.69 82 ARG A N 1
ATOM 643 C CA . ARG A 1 82 ? -10.302 -4.952 1.930 1.00 96.69 82 ARG A CA 1
ATOM 644 C C . ARG A 1 82 ? -9.066 -5.604 1.321 1.00 96.69 82 ARG A C 1
ATOM 646 O O . ARG A 1 82 ? -9.163 -6.070 0.189 1.00 96.69 82 ARG A O 1
ATOM 653 N N . VAL A 1 83 ? -7.936 -5.625 2.027 1.00 96.31 83 VAL A N 1
ATOM 654 C CA . VAL A 1 83 ? -6.696 -6.233 1.530 1.00 96.31 83 VAL A CA 1
ATOM 655 C C . VAL A 1 83 ? -6.853 -7.751 1.540 1.00 96.31 83 VAL A C 1
ATOM 657 O O . VAL A 1 83 ? -7.157 -8.345 2.575 1.00 96.31 83 VAL A O 1
ATOM 660 N N . ARG A 1 84 ? -6.665 -8.379 0.377 1.00 95.88 84 ARG A N 1
ATOM 661 C CA . ARG A 1 84 ? -6.709 -9.836 0.206 1.00 95.88 84 ARG A CA 1
ATOM 662 C C . ARG A 1 84 ? -5.331 -10.447 0.442 1.00 95.88 84 ARG A C 1
ATOM 664 O O . ARG A 1 84 ? -5.193 -11.386 1.221 1.00 95.88 84 ARG A O 1
ATOM 671 N N . ASP A 1 85 ? -4.329 -9.887 -0.219 1.00 95.56 85 ASP A N 1
ATOM 672 C CA . ASP A 1 85 ? -2.929 -10.285 -0.152 1.00 95.56 85 ASP A CA 1
ATOM 673 C C . ASP A 1 85 ? -2.036 -9.068 -0.423 1.00 95.56 85 ASP A C 1
ATOM 675 O O . ASP A 1 85 ? -2.491 -8.058 -0.968 1.00 95.56 85 ASP A O 1
ATOM 679 N N . TYR A 1 86 ? -0.784 -9.138 0.028 1.00 96.81 86 TYR A N 1
ATOM 680 C CA . TYR A 1 86 ? 0.185 -8.074 -0.191 1.00 96.81 86 TYR A CA 1
ATOM 681 C C . TYR A 1 86 ? 1.608 -8.611 -0.341 1.00 96.81 86 TYR A C 1
ATOM 683 O O . TYR A 1 86 ? 1.973 -9.643 0.228 1.00 96.81 86 TYR A O 1
ATOM 691 N N . VAL A 1 87 ? 2.429 -7.847 -1.057 1.00 96.94 87 VAL A N 1
ATOM 692 C CA . VAL A 1 87 ? 3.882 -8.011 -1.149 1.00 96.94 87 VAL A CA 1
ATOM 693 C C . VAL A 1 87 ? 4.540 -6.793 -0.512 1.00 96.94 87 VAL A C 1
ATOM 695 O O . VAL A 1 87 ? 4.129 -5.660 -0.751 1.00 96.94 87 VAL A O 1
ATOM 698 N N . LEU A 1 88 ? 5.558 -7.021 0.318 1.00 97.69 88 LEU A N 1
ATOM 699 C CA . LEU A 1 88 ? 6.285 -5.962 1.013 1.00 97.69 88 LEU A CA 1
ATOM 700 C C . LEU A 1 88 ? 7.725 -5.886 0.502 1.00 97.69 88 LEU A C 1
ATOM 702 O O . LEU A 1 88 ? 8.503 -6.827 0.659 1.00 97.69 88 LEU A O 1
ATOM 706 N N . PHE A 1 89 ? 8.083 -4.742 -0.063 1.00 97.88 89 PHE A N 1
ATOM 707 C CA . PHE A 1 89 ? 9.418 -4.416 -0.542 1.00 97.88 89 PHE A CA 1
ATOM 708 C C . PHE A 1 89 ? 10.186 -3.653 0.534 1.00 97.88 89 PHE A C 1
ATOM 710 O O . PHE A 1 89 ? 9.632 -2.811 1.241 1.00 97.88 89 PHE A O 1
ATOM 717 N N . GLY A 1 90 ? 11.481 -3.940 0.667 1.00 97.62 90 GLY A N 1
ATOM 718 C CA . GLY A 1 90 ? 12.316 -3.353 1.719 1.00 97.62 90 GLY A CA 1
ATOM 719 C C . GLY A 1 90 ? 12.510 -1.838 1.610 1.00 97.62 90 GLY A C 1
ATOM 720 O O . GLY A 1 90 ? 12.804 -1.218 2.629 1.00 97.62 90 GLY A O 1
ATOM 721 N N . SER A 1 91 ? 12.339 -1.276 0.411 1.00 96.81 91 SER A N 1
ATOM 722 C CA . SER A 1 91 ? 12.453 0.151 0.101 1.00 96.81 91 SER A CA 1
ATOM 723 C C . SER A 1 91 ? 11.700 0.490 -1.193 1.00 96.81 91 SER A C 1
ATOM 725 O O . SER A 1 91 ? 11.219 -0.410 -1.892 1.00 96.81 91 SER A O 1
ATOM 727 N N . LEU A 1 92 ? 11.623 1.780 -1.533 1.00 95.81 92 LEU A N 1
ATOM 728 C CA . LEU A 1 92 ? 11.086 2.248 -2.814 1.00 95.81 92 LEU A CA 1
ATOM 729 C C . LEU A 1 92 ? 11.910 1.739 -4.008 1.00 95.81 92 LEU A C 1
ATOM 731 O O . LEU A 1 92 ? 11.350 1.347 -5.026 1.00 95.81 92 LEU A O 1
ATOM 735 N N . GLU A 1 93 ? 13.235 1.682 -3.882 1.00 96.06 93 GLU A N 1
ATOM 736 C CA . GLU A 1 93 ? 14.130 1.205 -4.943 1.00 96.06 93 GLU A CA 1
ATOM 737 C C . GLU A 1 93 ? 13.897 -0.276 -5.253 1.00 96.06 93 GLU A C 1
ATOM 739 O O . GLU A 1 93 ? 13.841 -0.657 -6.420 1.00 96.06 93 GLU A O 1
ATOM 744 N N . ALA A 1 94 ? 13.700 -1.104 -4.220 1.00 96.94 94 ALA A N 1
ATOM 745 C CA . ALA A 1 94 ? 13.391 -2.523 -4.396 1.00 96.94 94 ALA A CA 1
ATOM 746 C C . ALA A 1 94 ? 12.047 -2.738 -5.116 1.00 96.94 94 ALA A C 1
ATOM 748 O O . ALA A 1 94 ? 11.906 -3.677 -5.898 1.00 96.94 94 ALA A O 1
ATOM 749 N N . TYR A 1 95 ? 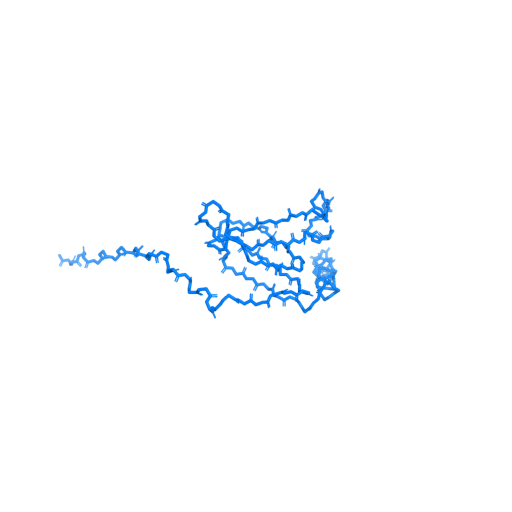11.069 -1.863 -4.867 1.00 95.94 95 TYR A N 1
ATOM 750 C CA . TYR A 1 95 ? 9.799 -1.854 -5.590 1.00 95.94 95 TYR A CA 1
ATOM 751 C C . TYR A 1 95 ? 9.990 -1.464 -7.062 1.00 95.94 95 TYR A C 1
ATOM 753 O O . TYR A 1 95 ? 9.545 -2.187 -7.949 1.00 95.94 95 TYR A O 1
ATOM 761 N N . ILE A 1 96 ? 10.713 -0.371 -7.331 1.00 93.38 96 ILE A N 1
ATOM 762 C CA . ILE A 1 96 ? 11.012 0.102 -8.693 1.00 93.38 96 ILE A CA 1
ATOM 763 C C . ILE A 1 96 ? 11.719 -0.990 -9.507 1.00 93.38 96 ILE A C 1
ATOM 765 O O . ILE A 1 96 ? 11.359 -1.243 -10.655 1.00 93.38 96 ILE A O 1
ATOM 769 N N . GLU A 1 97 ? 12.695 -1.677 -8.908 1.00 93.88 97 GLU A N 1
ATOM 770 C CA . GLU A 1 97 ? 13.394 -2.791 -9.553 1.00 93.88 97 GLU A CA 1
ATOM 771 C C . GLU A 1 97 ? 12.441 -3.946 -9.904 1.00 93.88 97 GLU A C 1
ATOM 773 O O . GLU A 1 97 ? 12.567 -4.551 -10.970 1.00 93.88 97 GLU A O 1
ATOM 778 N N . ALA A 1 98 ? 11.478 -4.255 -9.032 1.00 93.44 98 ALA A N 1
ATOM 779 C CA . ALA A 1 98 ? 10.491 -5.302 -9.278 1.00 93.44 98 ALA A CA 1
ATOM 780 C C . ALA A 1 98 ? 9.516 -4.933 -10.406 1.00 93.44 98 ALA A C 1
ATOM 782 O O . ALA A 1 98 ? 9.234 -5.780 -11.256 1.00 93.44 98 ALA A O 1
ATOM 783 N N . VAL A 1 99 ? 9.057 -3.677 -10.455 1.00 90.69 99 VAL A N 1
ATOM 784 C CA . VAL A 1 99 ? 8.188 -3.178 -11.533 1.00 90.69 99 VAL A CA 1
ATOM 785 C C . VAL A 1 99 ? 8.899 -3.282 -12.881 1.00 90.69 99 VAL A C 1
ATOM 787 O O . VAL A 1 99 ? 8.383 -3.945 -13.779 1.00 90.69 99 VAL A O 1
ATOM 790 N N . HIS A 1 100 ? 10.126 -2.765 -13.001 1.00 89.62 100 HIS A N 1
ATOM 791 C CA . HIS A 1 100 ? 10.894 -2.869 -14.248 1.00 89.62 100 HIS A CA 1
ATOM 792 C C . HIS A 1 100 ? 11.105 -4.320 -14.702 1.00 89.62 100 HIS A C 1
ATOM 794 O O . HIS A 1 100 ? 11.015 -4.621 -15.891 1.00 89.62 100 HIS A O 1
ATOM 800 N N . LYS A 1 101 ? 11.358 -5.245 -13.765 1.00 89.62 101 LYS A N 1
ATOM 801 C CA . LYS A 1 101 ? 11.467 -6.675 -14.096 1.00 89.62 101 LYS A CA 1
ATOM 802 C C . LYS A 1 101 ? 10.161 -7.229 -14.659 1.00 89.62 101 LYS A C 1
ATOM 804 O O . LYS A 1 101 ? 10.207 -7.976 -15.634 1.00 89.62 101 LYS A O 1
ATOM 809 N N . SER A 1 102 ? 9.017 -6.860 -14.082 1.00 84.62 102 SER A N 1
ATOM 810 C CA . SER A 1 102 ? 7.709 -7.305 -14.579 1.00 84.62 102 SER A CA 1
ATOM 811 C C . SER A 1 102 ? 7.408 -6.788 -15.988 1.00 84.62 102 SER A C 1
ATOM 813 O O . SER A 1 102 ? 6.899 -7.548 -16.805 1.00 84.62 102 SER A O 1
ATOM 815 N N . GLU A 1 103 ? 7.807 -5.553 -16.301 1.00 78.12 103 GLU A N 1
ATOM 816 C CA . GLU A 1 103 ? 7.669 -4.959 -17.638 1.00 78.12 103 GLU A CA 1
ATOM 817 C C . GLU A 1 103 ? 8.614 -5.583 -18.672 1.00 78.12 103 GLU A C 1
ATOM 819 O O . GLU A 1 103 ? 8.264 -5.675 -19.844 1.00 78.12 103 GLU A O 1
ATOM 824 N N . SER A 1 104 ? 9.810 -6.021 -18.264 1.00 71.81 104 SER A N 1
ATOM 825 C CA . SER A 1 104 ? 10.727 -6.731 -19.168 1.00 71.81 104 SER A CA 1
ATOM 826 C C . SER A 1 104 ? 10.294 -8.170 -19.441 1.00 71.81 104 SER A C 1
ATOM 828 O O . SER A 1 104 ? 10.463 -8.662 -20.548 1.00 71.81 104 SER A O 1
ATOM 830 N N . CYS A 1 105 ? 9.697 -8.843 -18.453 1.00 63.34 105 CYS A N 1
ATOM 831 C CA . CYS A 1 105 ? 9.278 -10.237 -18.589 1.00 63.34 105 CYS A CA 1
ATOM 832 C C . CYS A 1 105 ? 8.046 -10.394 -19.497 1.00 63.34 105 CYS A C 1
ATOM 834 O O . CYS A 1 105 ? 7.825 -11.470 -20.039 1.00 63.34 105 CYS A O 1
ATOM 836 N N . SER A 1 106 ? 7.253 -9.334 -19.674 1.00 60.66 106 SER A N 1
ATOM 837 C CA . SER A 1 106 ? 6.090 -9.313 -20.566 1.00 60.66 106 SER A CA 1
ATOM 838 C C . SER A 1 106 ? 6.427 -9.014 -22.032 1.00 60.66 106 SER A C 1
ATOM 840 O O . SER A 1 106 ? 5.533 -9.080 -22.867 1.00 60.66 106 SER A O 1
ATOM 842 N N . GLN A 1 107 ? 7.686 -8.701 -22.364 1.00 55.50 107 GLN A N 1
ATOM 843 C CA . GLN A 1 107 ? 8.126 -8.429 -23.743 1.00 55.50 107 GLN A CA 1
ATOM 844 C C . GLN A 1 107 ? 8.655 -9.671 -24.478 1.00 55.50 107 GLN A C 1
ATOM 846 O O . GLN A 1 107 ? 8.847 -9.615 -25.689 1.00 55.50 107 GLN A O 1
ATOM 851 N N . ASP A 1 108 ? 8.849 -10.788 -23.772 1.00 52.56 108 ASP A N 1
ATOM 852 C CA . ASP A 1 108 ? 9.457 -12.010 -24.318 1.00 52.56 108 ASP A CA 1
ATOM 853 C C . ASP A 1 108 ? 8.425 -13.074 -24.765 1.00 52.56 108 ASP A C 1
ATOM 855 O O . ASP A 1 108 ? 8.811 -14.168 -25.173 1.00 52.56 108 ASP A O 1
ATOM 859 N N . GLU A 1 109 ? 7.116 -12.792 -24.700 1.00 52.56 109 GLU A N 1
ATOM 860 C CA . GLU A 1 109 ? 6.050 -13.757 -25.050 1.00 52.56 109 GLU A CA 1
ATOM 861 C C . GLU A 1 109 ? 5.426 -13.553 -26.451 1.00 52.56 109 GLU A C 1
ATOM 863 O O . GLU A 1 109 ? 4.507 -14.285 -26.816 1.00 52.56 109 GLU A O 1
ATOM 868 N N . ASP A 1 110 ? 5.945 -12.619 -27.259 1.00 51.19 110 ASP A N 1
ATOM 869 C CA . ASP A 1 110 ? 5.379 -12.235 -28.569 1.00 51.19 110 ASP A CA 1
ATOM 870 C C . ASP A 1 110 ? 6.218 -12.663 -29.810 1.00 51.19 110 ASP A C 1
ATOM 872 O O . ASP A 1 110 ? 6.044 -12.086 -30.888 1.00 51.19 110 ASP A O 1
ATOM 876 N N . GLU A 1 111 ? 7.102 -13.674 -29.716 1.00 42.69 111 GLU A N 1
ATOM 877 C CA . GLU A 1 111 ? 7.793 -14.282 -30.889 1.00 42.69 111 GLU A CA 1
ATOM 878 C C . GLU A 1 111 ? 7.230 -15.645 -31.336 1.00 42.69 111 GLU A C 1
ATOM 880 O O . GLU A 1 111 ? 7.123 -16.580 -30.507 1.00 42.69 111 GLU A O 1
#

Solvent-accessible surface area (backbone atoms only — not comparable to full-atom values): 6847 Å² total; per-residue (Å²): 140,78,90,89,80,81,87,77,82,85,76,78,70,84,73,81,77,60,82,91,69,68,81,87,40,71,63,17,20,39,40,29,35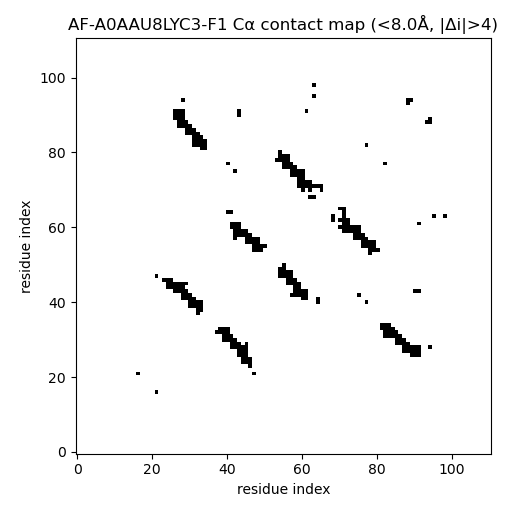,38,70,97,49,96,58,70,52,44,26,32,48,29,47,78,46,78,56,97,91,40,56,26,41,33,21,33,17,45,52,82,63,44,98,80,33,87,60,37,73,33,83,41,75,44,52,52,93,42,56,70,50,74,50,78,30,85,23,61,66,57,41,53,54,50,52,54,50,57,60,57,64,68,67,73,78,82,125

Organism: NCBI:txid3062594

Secondary structure (DSSP, 8-state):
------------PPP---GGGPPP-TT-EEEEEETT-SSEEEEEEEEEEEETTEEEEEEEPPGGGSTT-TTTTSEEEEEGGGEEEEEEESSHHHHHHHHHHHHHHTSSS--

Nearest PDB structures (foldseek):
  3oby-assembly2_B  TM=4.007E-01  e=3.638E-02  Archaeoglobus fulgidus
  6ywy-assembly1_M  TM=5.082E-01  e=8.874E-01  Neurospora crassa
  7xpk-assembly2_C  TM=4.771E-01  e=2.371E+00  Oryza sativa Japonica Group
  2r6v-assembly1_A  TM=3.008E-01  e=6.336E+00  Pyrococcus horikoshii OT3
  3ml4-assembly2_C  TM=2.971E-01  e=6.336E+00  Mus musculus

Sequence (111 aa):
MIDCQLKQHFKGSPSKMNKDFIPDFSGKCISMMLIDEEHSHDLHDPYFEYQGGRLFIIGIIPEMATVSGWTGNQIGGVAWDRVRDYVLFGSLEAYIEAVHKSESCSQDEDE